Protein AF-A0A6N9QEB4-F1 (afdb_monomer_lite)

Radius of gyration: 30.19 Å; chains: 1; bounding box: 36×44×89 Å

Foldseek 3Di:
DVVVVVVVVVVCVVVVVVVVVVVVVVVVVVVVVVVVVVVVVVVVVVVVVVLVVLLVCVVVVHDDDPVSNVVNVVVVVVVVVVVVVVVVVVVVVVD

Structure (mmCIF, N/CA/C/O backbone):
data_AF-A0A6N9QEB4-F1
#
_entry.id   AF-A0A6N9QEB4-F1
#
loop_
_atom_site.group_PDB
_atom_site.id
_atom_site.type_symbol
_atom_site.label_atom_id
_atom_site.label_alt_id
_atom_site.label_comp_id
_atom_site.label_asym_id
_atom_site.label_entity_id
_atom_site.label_seq_id
_atom_site.pdbx_PDB_ins_code
_atom_site.Cartn_x
_atom_site.Cartn_y
_atom_site.Cartn_z
_atom_site.occupancy
_atom_site.B_iso_or_equiv
_atom_site.auth_seq_id
_atom_site.auth_comp_id
_atom_site.auth_asym_id
_atom_site.auth_atom_id
_atom_site.pdbx_PDB_model_num
ATOM 1 N N . MET A 1 1 ? -17.219 -0.851 68.172 1.00 51.12 1 MET A N 1
ATOM 2 C CA . MET A 1 1 ? -17.256 -1.444 66.810 1.00 51.12 1 MET A CA 1
ATOM 3 C C . MET A 1 1 ? -18.187 -0.721 65.818 1.00 51.12 1 MET A C 1
ATOM 5 O O . MET A 1 1 ? -18.127 -1.046 64.641 1.00 51.12 1 MET A O 1
ATOM 9 N N . GLN A 1 2 ? -18.988 0.284 66.216 1.00 53.03 2 GLN A N 1
ATOM 10 C CA . GLN A 1 2 ? -19.889 1.013 65.297 1.00 53.03 2 GLN A CA 1
ATOM 11 C C . GLN A 1 2 ? -19.189 2.065 64.402 1.00 53.03 2 GLN A C 1
ATOM 13 O O . GLN A 1 2 ? -19.640 2.301 63.284 1.00 53.03 2 GLN A O 1
ATOM 18 N N . ASP A 1 3 ? -18.048 2.628 64.822 1.00 57.78 3 ASP A N 1
ATOM 19 C CA . ASP A 1 3 ? -17.325 3.667 64.058 1.00 57.78 3 ASP A CA 1
ATOM 20 C C . ASP A 1 3 ? -16.485 3.158 62.874 1.00 57.78 3 ASP A C 1
ATOM 22 O O . ASP A 1 3 ? -16.145 3.916 61.964 1.00 57.78 3 ASP A O 1
ATOM 26 N N . PHE A 1 4 ? -16.154 1.865 62.853 1.00 53.91 4 PHE A N 1
ATOM 27 C CA . PHE A 1 4 ? -15.419 1.259 61.739 1.00 53.91 4 PHE A CA 1
ATOM 28 C C . PHE A 1 4 ? -16.347 0.899 60.571 1.00 53.91 4 PHE A C 1
ATOM 30 O O . PHE A 1 4 ? -15.988 1.122 59.415 1.00 53.91 4 PHE A O 1
ATOM 37 N N . LEU A 1 5 ? -17.568 0.427 60.857 1.00 58.50 5 LEU A N 1
ATOM 38 C CA . LEU A 1 5 ? -18.570 0.104 59.833 1.00 58.50 5 LEU A CA 1
ATOM 39 C C . LEU A 1 5 ? -19.084 1.364 59.110 1.00 58.50 5 LEU A C 1
ATOM 41 O O . LEU A 1 5 ? -19.301 1.347 57.898 1.00 58.50 5 LEU A O 1
ATOM 45 N N . SER A 1 6 ? -19.226 2.480 59.831 1.00 55.34 6 SER A N 1
ATOM 46 C CA . SER A 1 6 ? -19.693 3.757 59.276 1.00 55.34 6 SER A CA 1
ATOM 47 C C . SER A 1 6 ? -18.643 4.447 58.388 1.00 55.34 6 SER A C 1
ATOM 49 O O . SER A 1 6 ? -18.996 5.026 57.354 1.00 55.34 6 SER A O 1
ATOM 51 N N . LYS A 1 7 ? -17.345 4.333 58.720 1.00 54.50 7 LYS A N 1
ATOM 52 C CA . LYS A 1 7 ? -16.236 4.768 57.847 1.00 54.50 7 LYS A CA 1
ATOM 53 C C . LYS A 1 7 ? -16.065 3.857 56.628 1.00 54.50 7 LYS A C 1
ATOM 55 O O . LYS A 1 7 ? -15.889 4.374 55.525 1.00 54.50 7 LYS A O 1
ATOM 60 N N . ALA A 1 8 ? -16.198 2.539 56.785 1.00 57.44 8 ALA A N 1
ATOM 61 C CA . ALA A 1 8 ? -16.141 1.594 55.667 1.00 57.44 8 ALA A CA 1
ATOM 62 C C . ALA A 1 8 ? -17.280 1.822 54.648 1.00 57.44 8 ALA A C 1
ATOM 64 O O . ALA A 1 8 ? -17.030 1.841 53.444 1.00 57.44 8 ALA A O 1
ATOM 65 N N . GLY A 1 9 ? -18.506 2.101 55.109 1.00 56.22 9 GLY A N 1
ATOM 66 C CA . GLY A 1 9 ? -19.658 2.371 54.235 1.00 56.22 9 GLY A CA 1
ATOM 67 C C . GLY A 1 9 ? -19.552 3.664 53.410 1.00 56.22 9 GLY A C 1
ATOM 68 O O . GLY A 1 9 ? -19.939 3.684 52.239 1.00 56.22 9 GLY A O 1
ATOM 69 N N . LYS A 1 10 ? -18.975 4.742 53.967 1.00 56.84 10 LYS A N 1
ATOM 70 C CA . LYS A 1 10 ? -18.737 5.998 53.219 1.00 56.84 10 LYS A CA 1
ATOM 71 C C . LYS A 1 10 ? -17.589 5.877 52.208 1.00 56.84 10 LYS A C 1
ATOM 73 O O . LYS A 1 10 ? -17.666 6.466 51.131 1.00 56.84 10 LYS A O 1
ATOM 78 N N . VAL A 1 11 ? -16.556 5.090 52.518 1.00 56.12 11 VAL A N 1
ATOM 79 C CA . VAL A 1 11 ? -15.426 4.832 51.606 1.00 56.12 11 VAL A CA 1
ATOM 80 C C . VAL A 1 11 ? -15.824 3.878 50.472 1.00 56.12 11 VAL A C 1
ATOM 82 O O . VAL A 1 11 ? -15.417 4.094 49.330 1.00 56.12 11 VAL A O 1
ATOM 85 N N . ALA A 1 12 ? -16.692 2.895 50.732 1.00 54.72 12 ALA A N 1
ATOM 86 C CA . ALA A 1 12 ? -17.208 1.983 49.708 1.00 54.72 12 ALA A CA 1
ATOM 87 C C . ALA A 1 12 ? -18.042 2.712 48.637 1.00 54.72 12 ALA A C 1
ATOM 89 O O . ALA A 1 12 ? -17.833 2.496 47.444 1.00 54.72 12 ALA A O 1
ATOM 90 N N . LYS A 1 13 ? -18.925 3.639 49.038 1.00 54.91 13 LYS A N 1
ATOM 91 C CA . LYS A 1 13 ? -19.798 4.381 48.109 1.00 54.91 13 LYS A CA 1
ATOM 92 C C . LYS A 1 13 ? -19.025 5.321 47.171 1.00 54.91 13 LYS A C 1
ATOM 94 O O . LYS A 1 13 ? -19.335 5.386 45.986 1.00 54.91 13 LYS A O 1
ATOM 99 N N . ASN A 1 14 ? -17.984 5.994 47.671 1.00 56.38 14 ASN A N 1
ATOM 100 C CA . ASN A 1 14 ? -17.134 6.870 46.851 1.00 56.38 14 ASN A CA 1
ATOM 101 C C . ASN A 1 14 ? -16.142 6.103 45.963 1.00 56.38 14 ASN A C 1
ATOM 103 O O . ASN A 1 14 ? -15.765 6.601 44.904 1.00 56.38 14 ASN A O 1
ATOM 107 N N . THR A 1 15 ? -15.704 4.912 46.377 1.00 55.78 15 THR A N 1
ATOM 108 C CA . THR A 1 15 ? -14.769 4.090 45.588 1.00 55.78 15 THR A CA 1
ATOM 109 C C . THR A 1 15 ? -15.495 3.319 44.483 1.00 55.78 15 THR A C 1
ATOM 111 O O . THR A 1 15 ? -14.991 3.252 43.365 1.00 55.78 15 THR A O 1
ATOM 114 N N . ALA A 1 16 ? -16.707 2.816 44.751 1.00 58.81 16 ALA A N 1
ATOM 115 C CA . ALA A 1 16 ? -17.534 2.133 43.755 1.00 58.81 16 ALA A CA 1
ATOM 116 C C . ALA A 1 16 ? -17.965 3.062 42.604 1.00 58.81 16 ALA A C 1
ATOM 118 O O . ALA A 1 16 ? -17.852 2.672 41.445 1.00 58.81 16 ALA A O 1
ATOM 119 N N . GLY A 1 17 ? -18.375 4.305 42.901 1.00 57.75 17 GLY A N 1
ATOM 120 C CA . GLY A 1 17 ? -18.722 5.299 41.872 1.00 57.75 17 GLY A CA 1
ATOM 121 C C . GLY A 1 17 ? -17.534 5.656 40.972 1.00 57.75 17 GLY A C 1
ATOM 122 O O . GLY A 1 17 ? -17.619 5.540 39.757 1.00 57.75 17 GLY A O 1
ATOM 123 N N . LYS A 1 18 ? -16.367 5.944 41.565 1.00 60.47 18 LYS A N 1
ATOM 124 C CA . LYS A 1 18 ? -15.141 6.260 40.807 1.00 60.47 18 LYS A CA 1
ATOM 125 C C . LYS A 1 18 ? -14.619 5.097 39.958 1.00 60.47 18 LYS A C 1
ATOM 127 O O . LYS A 1 18 ? -13.973 5.337 38.941 1.00 60.47 18 LYS A O 1
ATOM 132 N N . ALA A 1 19 ? -14.835 3.852 40.385 1.00 59.19 19 ALA A N 1
ATOM 133 C CA . ALA A 1 19 ? -14.475 2.674 39.599 1.00 59.19 19 ALA A CA 1
ATOM 134 C C . ALA A 1 19 ? -15.430 2.469 38.410 1.00 59.19 19 ALA A C 1
ATOM 136 O O . ALA A 1 19 ? -14.968 2.129 37.323 1.00 59.19 19 ALA A O 1
ATOM 137 N N . ALA A 1 20 ? -16.729 2.724 38.598 1.00 61.50 20 ALA A N 1
ATOM 138 C CA . ALA A 1 20 ? -17.727 2.663 37.532 1.00 61.50 20 ALA A CA 1
ATOM 139 C C . ALA A 1 20 ? -17.527 3.772 36.483 1.00 61.50 20 ALA A C 1
ATOM 141 O O . ALA A 1 20 ? -17.518 3.469 35.291 1.00 61.50 20 ALA A O 1
ATOM 142 N N . ASP A 1 21 ? -17.269 5.013 36.909 1.00 63.00 21 ASP A N 1
ATOM 143 C CA . ASP A 1 21 ? -17.013 6.145 36.004 1.00 63.00 21 ASP A CA 1
ATOM 144 C C . ASP A 1 21 ? -15.757 5.897 35.150 1.00 63.00 21 ASP A C 1
ATOM 146 O O . ASP A 1 21 ? -15.794 5.998 33.925 1.00 63.00 21 ASP A O 1
ATOM 150 N N . LYS A 1 22 ? -14.666 5.425 35.774 1.00 68.56 22 LYS A N 1
ATOM 151 C CA . LYS A 1 22 ? -13.447 5.032 35.048 1.00 68.56 22 LYS A CA 1
ATOM 152 C C . LYS A 1 22 ? -13.677 3.871 34.083 1.00 68.56 22 LYS A C 1
ATOM 154 O O . LYS A 1 22 ? -13.056 3.836 33.026 1.00 68.56 22 LYS A O 1
ATOM 159 N N . ALA A 1 23 ? -14.525 2.905 34.433 1.00 66.62 23 ALA A N 1
ATOM 160 C CA . ALA A 1 23 ? -14.857 1.808 33.529 1.00 66.62 23 ALA A CA 1
ATOM 161 C C . ALA A 1 23 ? -15.651 2.310 32.309 1.00 66.62 23 ALA A C 1
ATOM 163 O O . ALA A 1 23 ? -15.355 1.894 31.189 1.00 66.62 23 ALA A O 1
ATOM 164 N N . GLY A 1 24 ? -16.596 3.236 32.508 1.00 75.50 24 GLY A N 1
ATOM 165 C CA . GLY A 1 24 ? -17.326 3.906 31.427 1.00 75.50 24 GLY A CA 1
ATOM 166 C C . GLY A 1 24 ? -16.398 4.674 30.482 1.00 75.50 24 GLY A C 1
ATOM 167 O O . GLY A 1 24 ? -16.454 4.470 29.267 1.00 75.50 24 GLY A O 1
ATOM 168 N N . ASP A 1 25 ? -15.472 5.458 31.038 1.00 78.38 25 ASP A N 1
ATOM 169 C CA . ASP A 1 25 ? -14.468 6.200 30.266 1.00 78.38 25 ASP A CA 1
ATOM 170 C C . ASP A 1 25 ? -13.579 5.265 29.431 1.00 78.38 25 ASP A C 1
ATOM 172 O O . ASP A 1 25 ? -13.290 5.535 28.263 1.00 78.38 25 ASP A O 1
ATOM 176 N N . LEU A 1 26 ? -13.170 4.123 29.994 1.00 82.31 26 LEU A N 1
ATOM 177 C CA . LEU A 1 26 ? -12.367 3.129 29.278 1.00 82.31 26 LEU A CA 1
ATOM 178 C C . LEU A 1 26 ? -13.136 2.473 28.125 1.00 82.31 26 LEU A C 1
ATOM 180 O O . LEU A 1 26 ? -12.545 2.220 27.071 1.00 82.31 26 LEU A O 1
ATOM 184 N N . VAL A 1 27 ? -14.436 2.218 28.294 1.00 86.81 27 VAL A N 1
ATOM 185 C CA . VAL A 1 27 ? -15.294 1.681 27.227 1.00 86.81 27 VAL A CA 1
ATOM 186 C C . VAL A 1 27 ? -15.429 2.688 26.086 1.00 86.81 27 VAL A C 1
ATOM 188 O O . VAL A 1 27 ? -15.262 2.312 24.923 1.00 86.81 27 VAL A O 1
ATOM 191 N N . GLU A 1 28 ? -15.675 3.963 26.390 1.00 89.62 28 GLU A N 1
ATOM 192 C CA . GLU A 1 28 ? -15.773 5.009 25.367 1.00 89.62 28 GLU A CA 1
ATOM 193 C C . GLU A 1 28 ? -14.439 5.218 24.637 1.00 89.62 28 GLU A C 1
ATOM 195 O O . GLU A 1 28 ? -14.402 5.225 23.403 1.00 89.62 28 GLU A O 1
ATOM 200 N N . VAL A 1 29 ? -13.313 5.253 25.358 1.00 91.50 29 VAL A N 1
ATOM 201 C CA . VAL A 1 29 ? -11.974 5.279 24.742 1.00 91.50 29 VAL A CA 1
ATOM 202 C C . VAL A 1 29 ? -11.746 4.049 23.858 1.00 91.50 29 VAL A C 1
ATOM 204 O O . VAL A 1 29 ? -11.207 4.176 22.755 1.00 91.50 29 VAL A O 1
ATOM 207 N N . GLY A 1 30 ? -12.173 2.865 24.300 1.00 92.50 30 GLY A N 1
ATOM 208 C CA . GLY A 1 30 ? -12.100 1.628 23.522 1.00 92.50 30 GLY A CA 1
ATOM 209 C C . GLY A 1 30 ? -12.862 1.722 22.199 1.00 92.50 30 GLY A C 1
ATOM 210 O O . GLY A 1 30 ? -12.302 1.413 21.144 1.00 92.50 30 GLY A O 1
ATOM 211 N N . LYS A 1 31 ? -14.101 2.232 22.226 1.00 95.06 31 LYS A N 1
ATOM 212 C CA . LYS A 1 31 ? -14.908 2.471 21.015 1.00 95.06 31 LYS A CA 1
ATOM 213 C C . LYS A 1 31 ? -14.226 3.452 20.063 1.00 95.06 31 LYS A C 1
ATOM 215 O O . LYS A 1 31 ? -14.169 3.192 18.860 1.00 95.06 31 LYS A O 1
ATOM 220 N N . MET A 1 32 ? -13.683 4.557 20.579 1.00 95.50 32 MET A N 1
ATOM 221 C CA . MET A 1 32 ? -12.981 5.540 19.747 1.00 95.50 32 MET A CA 1
ATOM 222 C C . MET A 1 32 ? -11.718 4.944 19.115 1.00 95.50 32 MET A C 1
ATOM 224 O O . MET A 1 32 ? -11.495 5.121 17.918 1.00 95.50 32 MET A O 1
ATOM 228 N N . LYS A 1 33 ? -10.932 4.163 19.867 1.00 95.31 33 LYS A N 1
ATOM 229 C CA . LYS A 1 33 ? -9.760 3.451 19.330 1.00 95.31 33 LYS A CA 1
ATOM 230 C C . LYS A 1 33 ? -10.137 2.463 18.227 1.00 95.31 33 LYS A C 1
ATOM 232 O O . LYS A 1 33 ? -9.448 2.415 17.210 1.00 95.31 33 LYS A O 1
ATOM 237 N N . ALA A 1 34 ? -11.235 1.724 18.387 1.00 96.88 34 ALA A N 1
ATOM 238 C CA . ALA A 1 34 ? -11.725 0.810 17.358 1.00 96.88 34 ALA A CA 1
ATOM 239 C C . ALA A 1 34 ? -12.105 1.557 16.067 1.00 96.88 34 ALA A C 1
ATOM 241 O O . ALA A 1 34 ? -11.672 1.167 14.983 1.00 96.88 34 ALA A O 1
ATOM 242 N N . LYS A 1 35 ? -12.830 2.681 16.178 1.00 97.38 35 LYS A N 1
ATOM 243 C CA . LYS A 1 35 ? -13.161 3.539 15.025 1.00 97.38 35 LYS A CA 1
ATOM 244 C C . LYS A 1 35 ? -11.912 4.090 14.338 1.00 97.38 35 LYS A C 1
ATOM 246 O O . LYS A 1 35 ? -11.831 4.043 13.115 1.00 97.38 35 LYS A O 1
ATOM 251 N N . ILE A 1 36 ? -10.926 4.557 15.107 1.00 97.38 36 ILE A N 1
ATOM 252 C CA . ILE A 1 36 ? -9.643 5.036 14.568 1.00 97.38 36 ILE A CA 1
ATOM 253 C C . ILE A 1 36 ? -8.931 3.912 13.814 1.00 97.38 36 ILE A C 1
ATOM 255 O O . ILE A 1 36 ? -8.441 4.131 12.710 1.00 97.38 36 ILE A O 1
ATOM 259 N N . SER A 1 37 ? -8.885 2.707 14.386 1.00 97.19 37 SER A N 1
ATOM 260 C CA . SER A 1 37 ? -8.262 1.549 13.742 1.00 97.19 37 SER A CA 1
ATOM 261 C C . SER A 1 37 ? -8.952 1.196 12.423 1.00 97.19 37 SER A C 1
ATOM 263 O O . SER A 1 37 ? -8.279 0.984 11.418 1.00 97.19 37 SER A O 1
ATOM 265 N N . SER A 1 38 ? -10.287 1.187 12.410 1.00 98.00 38 SER A N 1
ATOM 266 C CA . SER A 1 38 ? -11.074 0.949 11.198 1.00 98.00 38 SER A CA 1
ATOM 267 C C . SER A 1 38 ? -10.817 2.019 10.136 1.00 98.00 38 SER A C 1
ATOM 269 O O . SER A 1 38 ? -10.569 1.679 8.984 1.00 98.00 38 SER A O 1
ATOM 271 N N . ALA A 1 39 ? -10.818 3.300 10.515 1.00 98.12 39 ALA A N 1
ATOM 272 C CA . ALA A 1 39 ? -10.560 4.401 9.589 1.00 98.12 39 ALA A CA 1
ATOM 273 C C . ALA A 1 39 ? -9.148 4.327 8.990 1.00 98.12 39 ALA A C 1
ATOM 275 O O . ALA A 1 39 ? -8.985 4.513 7.790 1.00 98.12 39 ALA A O 1
ATOM 276 N N . LYS A 1 40 ? -8.131 3.990 9.796 1.00 97.94 40 LYS A N 1
ATOM 277 C CA . LYS A 1 40 ? -6.759 3.781 9.303 1.00 97.94 40 LYS A CA 1
ATOM 278 C C . LYS A 1 40 ? -6.677 2.642 8.286 1.00 97.94 40 LYS A C 1
ATOM 280 O O . LYS A 1 40 ? -5.992 2.782 7.280 1.00 97.94 40 LYS A O 1
ATOM 285 N N . SER A 1 41 ? -7.376 1.535 8.541 1.00 97.75 41 SER A N 1
ATOM 286 C CA . SER A 1 41 ? -7.434 0.414 7.59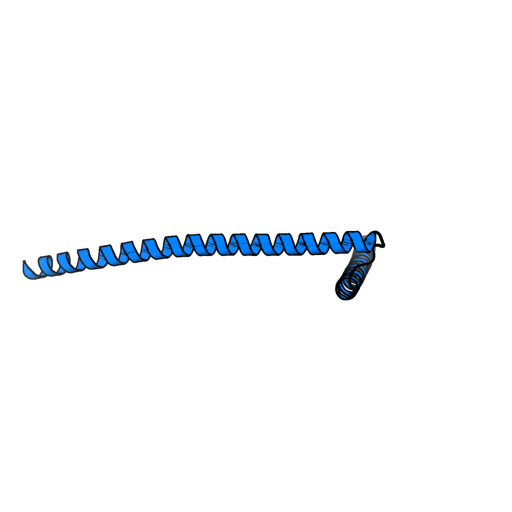8 1.00 97.75 41 SER A CA 1
ATOM 287 C C . SER A 1 41 ? -8.112 0.809 6.286 1.00 97.75 41 SER A C 1
ATOM 289 O O . SER A 1 41 ? -7.641 0.422 5.219 1.00 97.75 41 SER A O 1
ATOM 291 N N . GLU A 1 42 ? -9.196 1.583 6.357 1.00 98.38 42 GLU A N 1
ATOM 292 C CA . GLU A 1 42 ? -9.908 2.051 5.165 1.00 98.38 42 GLU A CA 1
ATOM 293 C C . GLU A 1 42 ? -9.049 3.019 4.345 1.00 98.38 42 GLU A C 1
ATOM 295 O O . GLU A 1 42 ? -8.930 2.850 3.135 1.00 98.38 42 GLU A O 1
ATOM 300 N N . ILE A 1 43 ? -8.369 3.968 4.999 1.00 98.19 43 ILE A N 1
ATOM 301 C CA . ILE A 1 43 ? -7.422 4.884 4.342 1.00 98.19 43 ILE A CA 1
ATOM 302 C C . ILE A 1 43 ? -6.350 4.091 3.591 1.00 98.19 43 ILE A C 1
ATOM 304 O O . ILE A 1 43 ? -6.174 4.296 2.393 1.00 98.19 43 ILE A O 1
ATOM 308 N N . ALA A 1 44 ? -5.716 3.113 4.244 1.00 98.00 44 ALA A N 1
ATOM 309 C CA . ALA A 1 44 ? -4.710 2.274 3.597 1.00 98.00 44 ALA A CA 1
ATOM 310 C C . ALA A 1 44 ? -5.283 1.476 2.409 1.00 98.00 44 ALA A C 1
ATOM 312 O O . ALA A 1 44 ? -4.590 1.244 1.417 1.00 98.00 44 ALA A O 1
ATOM 313 N N . SER A 1 45 ? -6.550 1.045 2.475 1.00 98.19 45 SER A N 1
ATOM 314 C CA . SER A 1 45 ? -7.204 0.395 1.335 1.00 98.19 45 SER A CA 1
ATOM 315 C C . SER A 1 45 ? -7.457 1.364 0.181 1.00 98.19 45 SER A C 1
ATOM 317 O O . SER A 1 45 ? -7.326 0.955 -0.974 1.00 98.19 45 SER A O 1
ATOM 319 N N . LEU A 1 46 ? -7.860 2.601 0.466 1.00 98.44 46 LEU A N 1
ATOM 320 C CA . LEU A 1 46 ? -8.112 3.625 -0.547 1.00 98.44 46 LEU A CA 1
ATOM 321 C C . LEU A 1 46 ? -6.811 4.050 -1.232 1.00 98.44 46 LEU A C 1
ATOM 323 O O . LEU A 1 46 ? -6.772 4.121 -2.457 1.00 98.44 46 LEU A O 1
ATOM 327 N N . GLU A 1 47 ? -5.735 4.231 -0.468 1.00 96.69 47 GLU A N 1
ATOM 328 C CA . GLU A 1 47 ? -4.398 4.527 -0.996 1.00 96.69 47 GLU A CA 1
ATOM 329 C C . GLU A 1 47 ? -3.908 3.423 -1.944 1.00 96.69 47 GLU A C 1
ATOM 331 O O . GLU A 1 47 ? -3.440 3.717 -3.043 1.00 96.69 47 GLU A O 1
ATOM 336 N N . LYS A 1 48 ? -4.097 2.144 -1.582 1.00 97.06 48 LYS A N 1
ATOM 337 C CA . LYS A 1 48 ? -3.774 1.009 -2.468 1.00 97.06 48 LYS A CA 1
ATOM 338 C C . LYS A 1 48 ? -4.588 1.024 -3.760 1.00 97.06 48 LYS A C 1
ATOM 340 O O . LYS A 1 48 ? -4.022 0.855 -4.836 1.00 97.06 48 LYS A O 1
ATOM 345 N N . LYS A 1 49 ? -5.905 1.245 -3.667 1.00 97.56 49 LYS A N 1
ATOM 346 C CA . LYS A 1 49 ? -6.787 1.337 -4.846 1.00 97.56 49 LYS A CA 1
ATOM 347 C C . LYS A 1 49 ? -6.371 2.484 -5.765 1.00 97.56 49 LYS A C 1
ATOM 349 O O . LYS A 1 49 ? -6.362 2.311 -6.977 1.00 97.56 49 LYS A O 1
ATOM 354 N N . MET A 1 50 ? -5.992 3.625 -5.193 1.00 96.50 50 MET A N 1
ATOM 355 C CA . MET A 1 50 ? -5.487 4.768 -5.949 1.00 96.50 50 MET A CA 1
ATOM 356 C C . MET A 1 50 ? -4.180 4.431 -6.674 1.00 96.50 50 MET A C 1
ATOM 358 O O . MET A 1 50 ? -4.059 4.716 -7.861 1.00 96.50 50 MET A O 1
ATOM 362 N N . GLY A 1 51 ? -3.234 3.780 -5.992 1.00 95.62 51 GLY A N 1
ATOM 363 C CA . GLY A 1 51 ? -1.995 3.309 -6.614 1.00 95.62 51 GLY A CA 1
ATOM 364 C C . GLY A 1 51 ? -2.253 2.345 -7.775 1.00 95.62 51 GLY A C 1
ATOM 365 O O . GLY A 1 51 ? -1.702 2.537 -8.854 1.00 95.62 51 GLY A O 1
ATOM 366 N N . HIS A 1 52 ? -3.143 1.364 -7.586 1.00 96.31 52 HIS A N 1
ATOM 367 C CA . HIS A 1 52 ? -3.535 0.435 -8.653 1.00 96.31 52 HIS A CA 1
ATOM 368 C C . HIS A 1 52 ? -4.154 1.160 -9.850 1.00 96.31 52 HIS A C 1
ATOM 370 O O . HIS A 1 52 ? -3.756 0.900 -10.976 1.00 96.31 52 HIS A O 1
ATOM 376 N N . TYR A 1 53 ? -5.068 2.102 -9.613 1.00 96.56 53 TYR A N 1
ATOM 377 C CA . TYR A 1 53 ? -5.704 2.872 -10.681 1.00 96.56 53 TYR A CA 1
ATOM 378 C C . TYR A 1 53 ? -4.683 3.642 -11.532 1.00 96.56 53 TYR A C 1
ATOM 380 O O . TYR A 1 53 ? -4.755 3.637 -12.758 1.00 96.56 53 TYR A O 1
ATOM 388 N N . TYR A 1 54 ? -3.699 4.295 -10.908 1.00 96.31 54 TYR A N 1
ATOM 389 C CA . TYR A 1 54 ? -2.642 4.977 -11.659 1.00 96.31 54 TYR A CA 1
ATOM 390 C C . TYR A 1 54 ? -1.701 4.013 -12.378 1.00 96.31 54 TYR A C 1
ATOM 392 O O . TYR A 1 54 ? -1.290 4.305 -13.499 1.00 96.31 54 TYR A O 1
ATOM 400 N N . PHE A 1 55 ? -1.393 2.871 -11.765 1.00 96.94 55 PHE A N 1
ATOM 401 C CA . PHE A 1 55 ? -0.575 1.846 -12.398 1.00 96.94 55 PHE A CA 1
ATOM 402 C C . PHE A 1 55 ? -1.261 1.255 -13.636 1.00 96.94 55 PHE A C 1
ATOM 404 O O . PHE A 1 55 ? -0.626 1.145 -14.677 1.00 96.94 55 PHE A O 1
ATOM 411 N N . GLU A 1 56 ? -2.560 0.948 -13.565 1.00 96.25 56 GLU A N 1
ATOM 412 C CA . GLU A 1 56 ? -3.352 0.498 -14.719 1.00 96.25 56 GLU A CA 1
ATOM 413 C C . GLU A 1 56 ? -3.332 1.536 -15.842 1.00 96.25 56 GLU A C 1
ATOM 415 O O . GLU A 1 56 ? -2.994 1.204 -16.975 1.00 96.25 56 GLU A O 1
ATOM 420 N N . GLN A 1 57 ? -3.580 2.811 -15.523 1.00 96.06 57 GLN A N 1
ATOM 421 C CA . GLN A 1 57 ? -3.530 3.864 -16.537 1.00 96.06 57 GLN A CA 1
ATOM 422 C C . GLN A 1 57 ? -2.151 3.982 -17.199 1.00 96.06 57 GLN A C 1
ATOM 424 O O . GLN A 1 57 ? -2.056 4.148 -18.416 1.00 96.06 57 GLN A O 1
ATOM 429 N N . TYR A 1 58 ? -1.085 3.886 -16.405 1.00 96.69 58 TYR A N 1
ATOM 430 C CA . TYR A 1 58 ? 0.282 3.879 -16.912 1.00 96.69 58 TYR A CA 1
ATOM 431 C C . TYR A 1 58 ? 0.532 2.667 -17.833 1.00 96.69 58 TYR A C 1
ATOM 433 O O . TYR A 1 58 ? 1.116 2.821 -18.906 1.00 96.69 58 TYR A O 1
ATOM 441 N N . MET A 1 59 ? 0.048 1.475 -17.463 1.00 94.56 59 MET A N 1
ATOM 442 C CA . MET A 1 59 ? 0.166 0.256 -18.278 1.00 94.56 59 MET A CA 1
ATOM 443 C C . MET A 1 59 ? -0.629 0.337 -19.589 1.00 94.56 59 MET A C 1
ATOM 445 O O . MET A 1 59 ? -0.184 -0.205 -20.601 1.00 94.56 59 MET A O 1
ATOM 449 N N . ASP A 1 60 ? -1.740 1.072 -19.599 1.00 96.25 60 ASP A N 1
ATOM 450 C CA . ASP A 1 60 ? -2.532 1.376 -20.797 1.00 96.25 60 ASP A CA 1
ATOM 451 C C . ASP A 1 60 ? -1.883 2.452 -21.696 1.00 96.25 60 ASP A C 1
ATOM 453 O O . ASP A 1 60 ? -2.442 2.843 -22.724 1.00 96.25 60 ASP A O 1
ATOM 457 N N . GLY A 1 61 ? -0.692 2.940 -21.332 1.00 92.62 61 GLY A N 1
ATOM 458 C CA . GLY A 1 61 ? 0.062 3.936 -22.092 1.00 92.62 61 GLY A CA 1
ATOM 459 C C . GLY A 1 61 ? -0.452 5.365 -21.924 1.00 92.62 61 GLY A C 1
ATOM 460 O O . GLY A 1 61 ? -0.085 6.244 -22.710 1.00 92.62 61 GLY A O 1
ATOM 461 N N . MET A 1 62 ? -1.297 5.624 -20.921 1.00 93.94 62 MET A N 1
ATOM 462 C CA . MET A 1 62 ? -1.734 6.981 -20.608 1.00 93.94 62 MET A CA 1
ATOM 463 C C . MET A 1 62 ? -0.624 7.764 -19.905 1.00 93.94 62 MET A C 1
ATOM 465 O O . MET A 1 62 ? 0.135 7.237 -19.093 1.00 93.94 62 MET A O 1
ATOM 469 N N . ALA A 1 63 ? -0.546 9.061 -20.209 1.00 90.88 63 ALA A N 1
ATOM 470 C CA . ALA A 1 63 ? 0.382 9.955 -19.537 1.00 90.88 63 ALA A CA 1
ATOM 471 C C . ALA A 1 63 ? -0.029 10.127 -18.067 1.00 90.88 63 ALA A C 1
ATOM 473 O O . ALA A 1 63 ? -1.137 10.573 -17.766 1.00 90.88 63 ALA A O 1
ATOM 474 N N . VAL A 1 64 ? 0.891 9.801 -17.165 1.00 93.19 64 VAL A N 1
ATOM 475 C CA . VAL A 1 64 ? 0.775 10.036 -15.722 1.00 93.19 64 VAL A CA 1
ATOM 476 C C . VAL A 1 64 ? 1.797 11.086 -15.290 1.00 93.19 64 VAL A C 1
ATOM 478 O O . VAL A 1 64 ? 2.731 11.400 -16.028 1.00 93.19 64 VAL A O 1
ATOM 481 N N . ASP A 1 65 ? 1.614 11.646 -14.095 1.00 95.19 65 ASP A N 1
ATOM 482 C CA . ASP A 1 65 ? 2.603 12.546 -13.495 1.00 95.19 65 ASP A CA 1
ATOM 483 C C . ASP A 1 65 ? 3.981 11.870 -13.376 1.00 95.19 65 ASP A C 1
ATOM 485 O O . ASP A 1 65 ? 4.065 10.655 -13.190 1.00 95.19 65 ASP A O 1
ATOM 489 N N . ALA A 1 66 ? 5.059 12.654 -13.451 1.00 95.00 66 ALA A N 1
ATOM 490 C CA . ALA A 1 66 ? 6.429 12.141 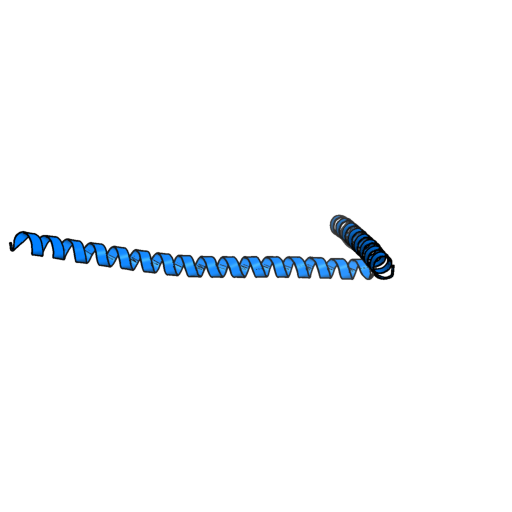-13.437 1.00 95.00 66 ALA A CA 1
ATOM 491 C C . ALA A 1 66 ? 6.733 11.277 -12.201 1.00 95.00 66 ALA A C 1
ATOM 493 O O . ALA A 1 66 ? 7.316 10.204 -12.341 1.00 95.00 66 ALA A O 1
ATOM 494 N N . ILE A 1 67 ? 6.277 11.691 -11.013 1.00 96.06 67 ILE A N 1
ATOM 495 C CA . ILE A 1 67 ? 6.498 10.938 -9.768 1.00 96.06 67 ILE A CA 1
ATOM 496 C C . ILE A 1 67 ? 5.758 9.599 -9.827 1.00 96.06 67 ILE A C 1
ATOM 498 O O . ILE A 1 67 ? 6.284 8.562 -9.428 1.00 96.06 67 ILE A O 1
ATOM 502 N N . ILE A 1 68 ? 4.532 9.606 -10.351 1.00 95.38 68 ILE A N 1
ATOM 503 C CA . ILE A 1 68 ? 3.738 8.388 -10.526 1.00 95.38 68 ILE A CA 1
ATOM 504 C C . ILE A 1 68 ? 4.391 7.464 -11.556 1.00 95.38 68 ILE A C 1
ATOM 506 O O . ILE A 1 68 ? 4.453 6.259 -11.328 1.00 95.38 68 ILE A O 1
ATOM 510 N N . GLY A 1 69 ? 4.923 8.016 -12.647 1.00 96.31 69 GLY A N 1
ATOM 511 C CA . GLY A 1 69 ? 5.659 7.265 -13.660 1.00 96.31 69 GLY A CA 1
ATOM 512 C C . GLY A 1 69 ? 6.886 6.555 -13.086 1.00 96.31 69 GLY A C 1
ATOM 513 O O . GLY A 1 69 ? 7.047 5.357 -13.306 1.00 96.31 69 GLY A O 1
ATOM 514 N N . GLU A 1 70 ? 7.704 7.250 -12.289 1.00 97.19 70 GLU A N 1
ATOM 515 C CA . GLU A 1 70 ? 8.867 6.653 -11.610 1.00 97.19 70 GLU A CA 1
ATOM 516 C C . GLU A 1 70 ? 8.465 5.499 -10.681 1.00 97.19 70 GLU A C 1
ATOM 518 O O . GLU A 1 70 ? 9.075 4.428 -10.713 1.00 97.19 70 GLU A O 1
ATOM 523 N N . LEU A 1 71 ? 7.398 5.682 -9.895 1.00 97.56 71 LEU A N 1
ATOM 524 C CA . LEU A 1 71 ? 6.863 4.622 -9.038 1.00 97.56 71 LEU A CA 1
ATOM 525 C C . LEU A 1 71 ? 6.365 3.420 -9.857 1.00 97.56 71 LEU A C 1
ATOM 527 O O . LEU A 1 71 ? 6.587 2.278 -9.457 1.00 97.56 71 LEU A O 1
ATOM 531 N N . CYS A 1 72 ? 5.723 3.653 -11.006 1.00 97.00 72 CYS A N 1
ATOM 532 C CA . CYS A 1 72 ? 5.252 2.582 -11.887 1.00 97.00 72 CYS A CA 1
ATOM 533 C C . CYS A 1 72 ? 6.411 1.790 -12.516 1.00 97.00 72 CYS A C 1
ATOM 535 O O . CYS A 1 72 ? 6.326 0.564 -12.613 1.00 97.00 72 CYS A O 1
ATOM 537 N N . GLU A 1 73 ? 7.503 2.453 -12.905 1.00 96.69 73 GLU A N 1
ATOM 538 C CA . GLU A 1 73 ? 8.692 1.761 -13.425 1.00 96.69 73 GLU A CA 1
ATOM 539 C C . GLU A 1 73 ? 9.373 0.903 -12.356 1.00 96.69 73 GLU A C 1
ATOM 541 O O . GLU A 1 73 ? 9.754 -0.237 -12.634 1.00 96.69 73 GLU A O 1
ATOM 546 N N . GLU A 1 74 ? 9.474 1.393 -11.118 1.00 97.75 74 GLU A N 1
ATOM 547 C CA . GLU A 1 74 ? 10.018 0.586 -10.022 1.00 97.75 74 GLU A CA 1
ATOM 548 C C . GLU A 1 74 ? 9.124 -0.631 -9.736 1.00 97.75 74 GLU A C 1
ATOM 550 O O . GLU A 1 74 ? 9.636 -1.739 -9.579 1.00 97.75 74 GLU A O 1
ATOM 555 N N . ILE A 1 75 ? 7.791 -0.480 -9.764 1.00 97.12 75 ILE A N 1
ATOM 556 C CA . ILE A 1 75 ? 6.861 -1.617 -9.641 1.00 97.12 75 ILE A CA 1
ATOM 557 C C . ILE A 1 75 ? 7.125 -2.658 -10.738 1.00 97.12 75 ILE A C 1
ATOM 559 O O . ILE A 1 75 ? 7.248 -3.846 -10.432 1.00 97.12 75 ILE A O 1
ATOM 563 N N . LYS A 1 76 ? 7.263 -2.237 -12.002 1.00 96.94 76 LYS A N 1
ATOM 564 C CA . LYS A 1 76 ? 7.558 -3.155 -13.117 1.00 96.94 76 LYS A CA 1
ATOM 565 C C . LYS A 1 76 ? 8.878 -3.888 -12.925 1.00 96.94 76 LYS A C 1
ATOM 567 O O . LYS A 1 76 ? 8.934 -5.100 -13.123 1.00 96.94 76 LYS A O 1
ATOM 572 N N . ARG A 1 77 ? 9.918 -3.186 -12.479 1.00 98.00 77 ARG A N 1
ATOM 573 C CA . ARG A 1 77 ? 11.219 -3.795 -12.191 1.00 98.00 77 ARG A CA 1
ATOM 574 C C . ARG A 1 77 ? 11.113 -4.897 -11.134 1.00 98.00 77 ARG A C 1
ATOM 576 O O . ARG A 1 77 ? 11.684 -5.969 -11.320 1.00 98.00 77 ARG A O 1
ATOM 583 N N . GLN A 1 78 ? 10.356 -4.657 -10.063 1.00 98.19 78 GL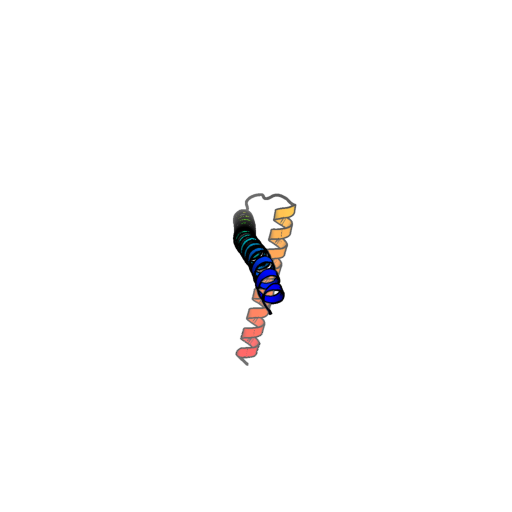N A N 1
ATOM 584 C CA . GLN A 1 78 ? 10.107 -5.664 -9.027 1.00 98.19 78 GLN A CA 1
ATOM 585 C C . GLN A 1 78 ? 9.312 -6.861 -9.576 1.00 98.19 78 GLN A C 1
ATOM 587 O O . GLN A 1 78 ? 9.615 -8.005 -9.242 1.00 98.19 78 GLN A O 1
ATOM 592 N N . MET A 1 79 ? 8.328 -6.630 -10.453 1.00 96.75 79 MET A N 1
ATOM 593 C CA . MET A 1 79 ? 7.581 -7.713 -11.112 1.00 96.75 79 MET A CA 1
ATOM 594 C C . MET A 1 79 ? 8.487 -8.595 -11.982 1.00 96.75 79 MET A C 1
ATOM 596 O O . MET A 1 79 ? 8.375 -9.822 -11.935 1.00 96.75 79 MET A O 1
ATOM 600 N N . ASP A 1 80 ? 9.401 -7.992 -12.744 1.00 97.75 80 ASP A N 1
ATOM 601 C CA . ASP A 1 80 ? 10.367 -8.734 -13.557 1.00 97.75 80 ASP A CA 1
ATOM 602 C C . ASP A 1 80 ? 11.346 -9.532 -12.685 1.00 97.75 80 ASP A C 1
ATOM 604 O O . ASP A 1 80 ? 11.627 -10.698 -12.976 1.00 97.75 80 ASP A O 1
ATOM 608 N N . GLU A 1 81 ? 11.819 -8.952 -11.578 1.00 98.06 81 GLU A N 1
ATOM 609 C CA . GLU A 1 81 ? 12.676 -9.650 -10.616 1.00 98.06 81 GLU A CA 1
ATOM 610 C C . GLU A 1 81 ? 11.966 -10.860 -9.993 1.00 98.06 81 GLU A C 1
ATOM 612 O O . GLU A 1 81 ? 12.536 -11.955 -9.969 1.00 98.06 81 GLU A O 1
ATOM 617 N N . ILE A 1 82 ? 10.706 -10.703 -9.570 1.00 98.25 82 ILE A N 1
ATOM 618 C CA . ILE A 1 82 ? 9.877 -11.811 -9.071 1.00 98.25 82 ILE A CA 1
ATOM 619 C C . ILE A 1 82 ? 9.79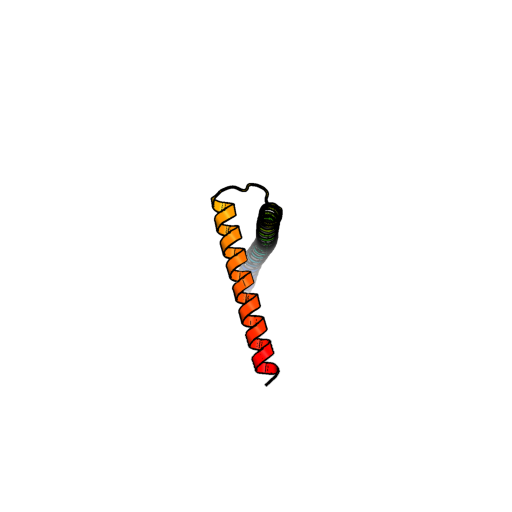6 -12.919 -10.119 1.00 98.25 82 ILE A C 1
ATOM 621 O O . ILE A 1 82 ? 10.061 -14.076 -9.804 1.00 98.25 82 ILE A O 1
ATOM 625 N N . ARG A 1 83 ? 9.509 -12.573 -11.377 1.00 97.88 83 ARG A N 1
ATOM 626 C CA . ARG A 1 83 ? 9.381 -13.550 -12.465 1.00 97.88 83 ARG A CA 1
ATOM 627 C C . ARG A 1 83 ? 10.671 -14.338 -12.690 1.00 97.88 83 ARG A C 1
ATOM 629 O O . ARG A 1 83 ? 10.636 -15.553 -12.886 1.00 97.88 83 ARG A O 1
ATOM 636 N N . VAL A 1 84 ? 11.817 -13.658 -12.636 1.00 97.94 84 VAL A N 1
ATOM 637 C CA . VAL A 1 84 ? 13.140 -14.290 -12.737 1.00 97.94 84 VAL A CA 1
ATOM 638 C C . VAL A 1 84 ? 13.392 -15.225 -11.554 1.00 97.94 84 VAL A C 1
ATOM 640 O O . VAL A 1 84 ? 13.906 -16.329 -11.741 1.00 97.94 84 VAL A O 1
ATOM 643 N N . LEU A 1 85 ? 13.049 -14.807 -10.335 1.00 98.25 85 LEU A N 1
ATOM 644 C CA . LEU A 1 85 ? 13.216 -15.629 -9.136 1.00 98.25 85 LEU A CA 1
ATOM 645 C C . LEU A 1 85 ? 12.302 -16.859 -9.156 1.00 98.25 85 LEU A C 1
ATOM 647 O O . LEU A 1 85 ? 12.753 -17.954 -8.826 1.00 98.25 85 LEU A O 1
ATOM 651 N N . GLU A 1 86 ? 11.052 -16.710 -9.588 1.00 97.25 86 GLU A N 1
ATOM 652 C CA . GLU A 1 86 ? 10.106 -17.817 -9.737 1.00 97.25 86 GLU A CA 1
ATOM 653 C C . GLU A 1 86 ? 10.593 -18.850 -10.757 1.00 97.25 86 GLU A C 1
ATOM 655 O O . GLU A 1 86 ? 10.529 -20.048 -10.478 1.00 97.25 86 GLU A O 1
ATOM 660 N N . MET A 1 87 ? 11.141 -18.404 -11.893 1.00 96.31 87 MET A N 1
ATOM 661 C CA . MET A 1 87 ? 11.740 -19.293 -12.895 1.00 96.31 87 MET A CA 1
ATOM 662 C C . MET A 1 87 ? 12.923 -20.074 -12.310 1.00 96.31 87 MET A C 1
ATOM 664 O O . MET A 1 87 ? 12.943 -21.298 -12.385 1.00 96.31 87 MET A O 1
ATOM 668 N N . LYS A 1 88 ? 13.843 -19.395 -11.612 1.00 96.88 88 LYS A N 1
ATOM 669 C CA . LYS A 1 88 ? 14.970 -20.061 -10.932 1.00 96.88 88 LYS A CA 1
ATOM 670 C C . LYS A 1 88 ? 14.507 -21.095 -9.905 1.00 96.88 88 LYS A C 1
ATOM 672 O O . LYS A 1 88 ? 15.121 -22.149 -9.776 1.00 96.88 88 LYS A O 1
ATOM 677 N N . ILE A 1 89 ? 13.439 -20.805 -9.158 1.00 97.00 89 ILE A N 1
ATOM 678 C CA . ILE A 1 89 ? 12.862 -21.755 -8.196 1.00 97.00 89 ILE A CA 1
ATOM 679 C C . ILE A 1 89 ? 12.292 -22.982 -8.915 1.00 97.00 89 ILE A C 1
ATOM 681 O O . ILE A 1 89 ? 12.384 -24.084 -8.376 1.00 97.00 89 ILE A O 1
ATOM 685 N N . GLN A 1 90 ? 11.676 -22.811 -10.087 1.00 95.38 90 GLN A N 1
ATOM 686 C CA . GLN A 1 90 ? 11.156 -23.929 -10.876 1.00 95.38 90 GLN A CA 1
ATOM 687 C C . GLN A 1 90 ? 12.279 -24.804 -11.426 1.00 95.38 90 GLN A C 1
ATOM 689 O O . GLN A 1 90 ? 12.194 -26.019 -11.267 1.00 95.38 90 GLN A O 1
ATOM 694 N N . ASP A 1 91 ? 13.335 -24.203 -11.974 1.00 94.81 91 ASP A N 1
ATOM 695 C CA . ASP A 1 91 ? 14.494 -24.936 -12.495 1.00 94.81 91 ASP A CA 1
ATOM 696 C C . ASP A 1 91 ? 15.138 -25.795 -11.395 1.00 94.81 91 ASP A C 1
ATOM 698 O O . ASP A 1 91 ? 15.293 -27.000 -11.558 1.00 94.81 91 ASP A O 1
ATOM 702 N N . VAL A 1 92 ? 15.378 -25.215 -10.212 1.00 95.06 92 VAL A N 1
ATOM 703 C CA . VAL A 1 92 ? 15.938 -25.938 -9.050 1.00 95.06 92 VAL A CA 1
ATOM 704 C C . VAL A 1 92 ? 15.036 -27.077 -8.558 1.00 95.06 92 VAL A C 1
ATOM 706 O O . VAL A 1 92 ? 15.521 -28.015 -7.938 1.00 95.06 92 VAL A O 1
ATOM 709 N N . LYS A 1 93 ? 13.719 -26.993 -8.771 1.00 91.12 93 LYS A N 1
ATOM 710 C CA . LYS A 1 93 ? 12.775 -28.056 -8.384 1.00 91.12 93 LYS A CA 1
ATOM 711 C C . LYS A 1 93 ? 12.640 -29.157 -9.436 1.00 91.12 93 LYS A C 1
ATOM 713 O O . LYS A 1 93 ? 12.054 -30.192 -9.123 1.00 91.12 93 LYS A O 1
ATOM 718 N N . ALA A 1 94 ? 13.047 -28.884 -10.672 1.00 82.81 94 ALA A N 1
ATOM 71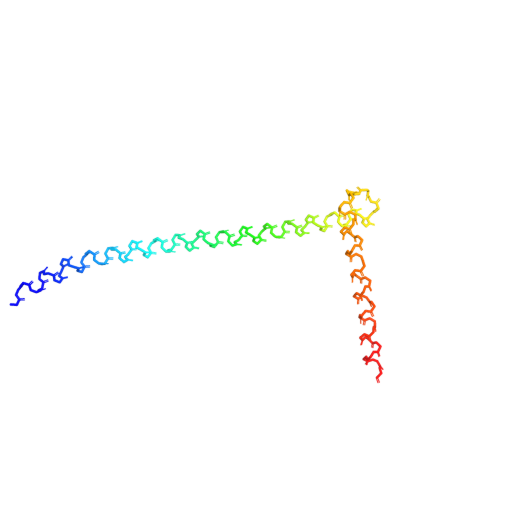9 C CA . ALA A 1 94 ? 12.970 -29.820 -11.785 1.00 82.81 94 ALA A CA 1
ATOM 720 C C . ALA A 1 94 ? 14.226 -30.706 -11.901 1.00 82.81 94 ALA A C 1
ATOM 722 O O . ALA A 1 94 ? 14.143 -31.754 -12.542 1.00 82.81 94 ALA A O 1
ATOM 723 N N . ASP A 1 95 ? 15.330 -30.295 -11.268 1.00 61.81 95 ASP A N 1
ATOM 724 C CA . ASP A 1 95 ? 16.551 -31.082 -11.030 1.00 61.81 95 ASP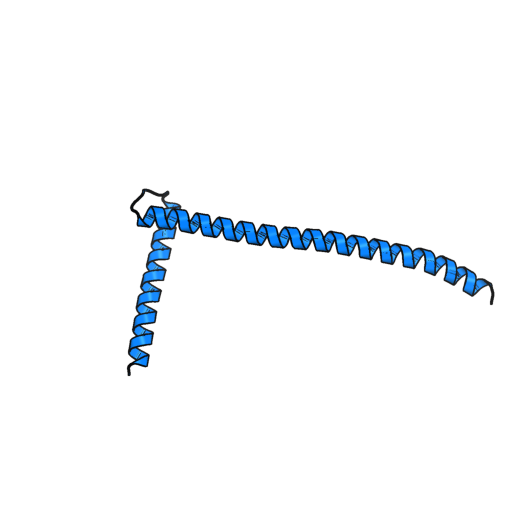 A CA 1
ATOM 725 C C . ASP A 1 95 ? 16.413 -32.033 -9.821 1.00 61.81 95 ASP A C 1
ATOM 727 O O . ASP A 1 95 ? 16.933 -33.173 -9.904 1.00 61.81 95 ASP A O 1
#

Sequence (95 aa):
MQDFLSKAGKVAKNTAGKAADKAGDLVEVGKMKAKISSAKSEIASLEKKMGHYYFEQYMDGMAVDAIIGELCEEIKRQMDEIRVLEMKIQDVKAD

Secondary structure (DSSP, 8-state):
-HHHHHHHHHHHHHHHHHHHHHHHHHHHHHHHHHHHHHHHHHHHHHHHHHHHHHHHHHHTT----HHHHHHHHHHHHHHHHHHHHHHHHHHHHH-

pLDDT: mean 85.79, std 16.77, range [51.12, 98.44]